Protein AF-A0A924C4Y1-F1 (afdb_monomer)

Foldseek 3Di:
DDDDDDDDDDDPPPPPPPPPPDPPDPPPDDQPADPVRHHDAAEQEQALLQAAQGVFLVSNVVNVVVPGPYYDFDWDAALVGFTWGDNDQFCPQWKPQVVDPVCPVQWDWDDDPNDIDTHHGRSDHDVVRQQQIFTARNDPVGDRVNHRVTGIGTPVVVVVSVVVD

Secondary structure (DSSP, 8-state):
----------------------------------TTSSPPP-EEETTTTTTS-SSSHHHHHHHHHTT-SEEE--EEE-TTS-EEE-S-SBGGGTBSGGG-GGGGGG-EEEEETTEEEEE-BGGGS-HHHHTT-BB--SSTTS-GGGTTTSBP-BHHHHHHHHHT-

Solvent-accessible surface area (backbone atoms only — not comparable to full-atom values): 9927 Å² total; per-residue (Å²): 131,91,80,89,78,89,81,80,89,76,85,80,79,78,79,78,78,80,75,77,76,72,86,69,84,83,68,90,62,81,82,70,52,41,100,87,69,41,78,65,82,44,64,16,64,32,12,30,42,77,66,32,30,46,38,20,70,65,10,37,50,49,17,50,76,73,63,34,76,42,72,42,80,42,73,38,49,24,53,74,70,49,49,29,35,38,86,55,54,48,38,59,62,44,32,47,54,87,77,39,74,95,49,58,87,61,55,45,75,48,74,54,99,86,42,82,44,75,39,35,48,38,56,75,34,39,64,75,62,47,56,73,37,12,22,23,54,77,49,88,90,38,58,64,90,51,47,51,72,45,46,55,34,39,55,69,56,53,52,52,52,61,72,74,105

pLDDT: mean 88.5, std 19.01, range [38.09, 98.88]

Nearest PDB structures (foldseek):
  8cwp-assembly1_A-2  TM=7.834E-01  e=4.097E-10  Haemophilus influenzae
  2pz0-assembly1_A  TM=8.856E-01  e=3.036E-09  Caldanaerobacter subterraneus subsp. tengcongensis MB4
  5t91-assembly1_A  TM=8.474E-01  e=2.198E-09  Bacillus subtilis subsp. subtilis str. 168
  1t8q-assembly2_C  TM=8.228E-01  e=2.060E-09  Escherichia coli
  5t9c-assembly1_E  TM=8.447E-01  e=4.194E-09  Bacillus subtilis subsp. subtilis str. 168

Sequence (165 aa):
MKKIKKIAAWSAVVLVGATVIACGGGGSGIPLSTLDGKRPLVIGHRGAGGYLPEHTLEAYALAIEQGADAIEPDLVSTKDGVLIARHDPNLVFSTDVATHPEFASRKRTVAVDGEVQTGWFASDFTLAEIKTLGGVSTDAERPQQFNGRYKIVTLAEIIALAKSR

Mean predicted aligned error: 10.07 Å

Radius of gyration: 27.83 Å; Cα contacts (8 Å, |Δi|>4): 264; chains: 1; bounding box: 45×68×99 Å

Structure (mmCIF, N/CA/C/O backbone):
data_AF-A0A924C4Y1-F1
#
_entry.id   AF-A0A924C4Y1-F1
#
loop_
_atom_site.group_PDB
_atom_site.id
_atom_site.type_symbol
_atom_site.label_atom_id
_atom_site.label_alt_id
_atom_site.label_comp_id
_atom_site.label_asym_id
_atom_site.label_entity_id
_atom_site.label_seq_id
_atom_site.pdbx_PDB_ins_code
_atom_site.Cartn_x
_atom_site.Cartn_y
_atom_site.Cartn_z
_atom_site.occupancy
_atom_site.B_iso_or_equiv
_atom_site.auth_seq_id
_atom_site.auth_comp_id
_atom_site.auth_asym_id
_atom_site.auth_atom_id
_atom_site.pdbx_PDB_model_num
ATOM 1 N N . MET A 1 1 ? 19.266 55.885 -78.001 1.00 38.50 1 MET A N 1
ATOM 2 C CA . MET A 1 1 ? 19.679 54.471 -78.170 1.00 38.50 1 MET A CA 1
ATOM 3 C C . MET A 1 1 ? 19.954 53.861 -76.796 1.00 38.50 1 MET A C 1
ATOM 5 O O . MET A 1 1 ? 20.755 54.437 -76.085 1.00 38.50 1 MET A O 1
ATOM 9 N N . LYS A 1 2 ? 19.260 52.755 -76.446 1.00 38.09 2 LYS A N 1
ATOM 10 C CA . LYS A 1 2 ? 19.715 51.581 -75.646 1.00 38.09 2 LYS A CA 1
ATOM 11 C C . LYS A 1 2 ? 20.660 51.870 -74.442 1.00 38.09 2 LYS A C 1
ATOM 13 O O . LYS A 1 2 ? 21.781 52.288 -74.658 1.00 38.09 2 LYS A O 1
ATOM 18 N N . LYS A 1 3 ? 20.378 51.535 -73.173 1.00 39.91 3 LYS A N 1
ATOM 19 C CA . LYS A 1 3 ? 19.637 50.393 -72.602 1.00 39.91 3 LYS A CA 1
ATOM 20 C C . LYS A 1 3 ? 19.201 50.683 -71.156 1.00 39.91 3 LYS A C 1
ATOM 22 O O . LYS A 1 3 ? 19.967 51.215 -70.363 1.00 39.91 3 LYS A O 1
ATOM 27 N N . ILE A 1 4 ? 18.012 50.192 -70.825 1.00 46.09 4 ILE A N 1
ATOM 28 C CA . ILE A 1 4 ? 17.517 49.927 -69.472 1.00 46.09 4 ILE A CA 1
ATOM 29 C C . ILE A 1 4 ? 18.387 48.835 -68.829 1.00 46.09 4 ILE A C 1
ATOM 31 O O . ILE A 1 4 ? 18.618 47.794 -69.450 1.00 46.09 4 ILE A O 1
ATOM 35 N N . LYS A 1 5 ? 18.804 49.023 -67.574 1.00 43.19 5 LYS A N 1
ATOM 36 C CA . LYS A 1 5 ? 19.175 47.918 -66.678 1.00 43.19 5 LYS A CA 1
ATOM 37 C C . LYS A 1 5 ? 18.364 48.042 -65.392 1.00 43.19 5 LYS A C 1
ATOM 39 O O . LYS A 1 5 ? 18.599 48.923 -64.576 1.00 43.19 5 LYS A O 1
ATOM 44 N N . LYS A 1 6 ? 17.379 47.152 -65.268 1.00 44.94 6 LYS A N 1
ATOM 45 C CA . LYS A 1 6 ? 16.672 46.843 -64.025 1.00 44.94 6 LYS A CA 1
ATOM 46 C C . LYS A 1 6 ? 17.676 46.201 -63.067 1.00 44.94 6 LYS A C 1
ATOM 48 O O . LYS A 1 6 ? 18.371 45.274 -63.479 1.00 44.94 6 LYS A O 1
ATOM 53 N N . ILE A 1 7 ? 17.722 46.646 -61.816 1.00 48.75 7 ILE A N 1
ATOM 54 C CA . ILE A 1 7 ? 18.314 45.862 -60.729 1.00 48.75 7 ILE A CA 1
ATOM 55 C C . ILE A 1 7 ? 17.205 45.661 -59.706 1.00 48.75 7 ILE A C 1
ATOM 57 O O . ILE A 1 7 ? 16.624 46.613 -59.193 1.00 48.75 7 ILE A O 1
ATOM 61 N N . ALA A 1 8 ? 16.837 44.395 -59.557 1.00 45.00 8 ALA A N 1
ATOM 62 C CA . ALA A 1 8 ? 15.743 43.911 -58.744 1.00 45.00 8 ALA A CA 1
ATOM 63 C C . ALA A 1 8 ? 16.084 44.024 -57.255 1.00 45.00 8 ALA A C 1
ATOM 65 O O . ALA A 1 8 ? 17.183 43.660 -56.839 1.00 45.00 8 ALA A O 1
ATOM 66 N N . ALA A 1 9 ? 15.113 44.471 -56.462 1.00 46.59 9 ALA A N 1
ATOM 67 C CA . ALA A 1 9 ? 15.101 44.260 -55.026 1.00 46.59 9 ALA A CA 1
ATOM 68 C C . ALA A 1 9 ? 14.918 42.760 -54.755 1.00 46.59 9 ALA A C 1
ATOM 70 O O . ALA A 1 9 ? 13.950 42.162 -55.222 1.00 46.59 9 ALA A O 1
ATOM 71 N N . TRP A 1 10 ? 15.851 42.160 -54.021 1.00 40.41 10 TRP A N 1
ATOM 72 C CA . TRP A 1 10 ? 15.689 40.831 -53.440 1.00 40.41 10 TRP A CA 1
ATOM 73 C C . TRP A 1 10 ? 15.665 40.995 -51.926 1.00 40.41 10 TRP A C 1
ATOM 75 O O . TRP A 1 10 ? 16.698 41.163 -51.283 1.00 40.41 10 TRP A O 1
ATOM 85 N N . SER A 1 11 ? 14.460 40.980 -51.361 1.00 43.19 11 SER A N 1
ATOM 86 C CA . SER A 1 11 ? 14.256 40.749 -49.937 1.00 43.19 11 SER A CA 1
ATOM 87 C C . SER A 1 11 ? 14.614 39.293 -49.649 1.00 43.19 11 SER A C 1
ATOM 89 O O . SER A 1 11 ? 13.850 38.387 -49.972 1.00 43.19 11 SER A O 1
ATOM 91 N N . ALA A 1 12 ? 15.787 39.053 -49.069 1.00 46.78 12 ALA A N 1
ATOM 92 C CA . ALA A 1 12 ? 16.114 37.757 -48.496 1.00 46.78 12 ALA A CA 1
ATOM 93 C C . ALA A 1 12 ? 15.411 37.646 -47.136 1.00 46.78 12 ALA A C 1
ATOM 95 O O . ALA A 1 12 ? 15.892 38.154 -46.126 1.00 46.78 12 ALA A O 1
ATOM 96 N N . VAL A 1 13 ? 14.242 37.007 -47.117 1.00 48.94 13 VAL A N 1
ATOM 97 C CA . VAL A 1 13 ? 13.656 36.488 -45.879 1.00 48.94 13 VAL A CA 1
ATOM 98 C C . VAL A 1 13 ? 14.485 35.267 -45.494 1.00 48.94 13 VAL A C 1
ATOM 100 O O . VAL A 1 13 ? 14.369 34.208 -46.107 1.00 48.94 13 VAL A O 1
ATOM 103 N N . VAL A 1 14 ? 15.363 35.421 -44.506 1.00 48.16 14 VAL A N 1
ATOM 104 C CA . VAL A 1 14 ? 16.038 34.286 -43.874 1.00 48.16 14 VAL A CA 1
ATOM 105 C C . VAL A 1 14 ? 15.019 33.625 -42.950 1.00 48.16 14 VAL A C 1
ATOM 107 O O . VAL A 1 14 ? 14.749 34.120 -41.858 1.00 48.16 14 VAL A O 1
ATOM 110 N N . LEU A 1 15 ? 14.424 32.517 -43.397 1.00 45.44 15 LEU A N 1
ATOM 111 C CA . LEU A 1 15 ? 13.756 31.587 -42.491 1.00 45.44 15 LEU A CA 1
ATOM 112 C C . LEU A 1 15 ? 14.840 30.957 -41.607 1.00 45.44 15 LEU A C 1
ATOM 114 O O . LEU A 1 15 ? 15.564 30.060 -42.037 1.00 45.44 15 LEU A O 1
ATOM 118 N N . VAL A 1 16 ? 14.960 31.427 -40.367 1.00 52.16 16 VAL A N 1
ATOM 119 C CA . VAL A 1 16 ? 15.654 30.679 -39.317 1.00 52.16 16 VAL A CA 1
ATOM 120 C C . VAL A 1 16 ? 14.751 29.501 -38.969 1.00 52.16 16 VAL A C 1
ATOM 122 O O . VAL A 1 16 ? 13.811 29.623 -38.187 1.00 52.16 16 VAL A O 1
ATOM 125 N N . GLY A 1 17 ? 14.996 28.361 -39.613 1.00 47.19 17 GLY A N 1
ATOM 126 C CA . GLY A 1 17 ? 14.455 27.086 -39.170 1.00 47.19 17 GLY A CA 1
ATOM 127 C C . GLY A 1 17 ? 15.037 26.781 -37.796 1.00 47.19 17 GLY A C 1
ATOM 128 O O . GLY A 1 17 ? 16.169 26.319 -37.693 1.00 47.19 17 GLY A O 1
ATOM 129 N N . ALA A 1 18 ? 14.283 27.075 -36.740 1.00 53.12 18 ALA A N 1
ATOM 130 C CA . ALA A 1 18 ? 14.587 26.598 -35.404 1.00 53.12 18 ALA A CA 1
ATOM 131 C C . ALA A 1 18 ? 14.377 25.078 -35.392 1.00 53.12 18 ALA A C 1
ATOM 133 O O . ALA A 1 18 ? 13.288 24.582 -35.110 1.00 53.12 18 ALA A O 1
ATOM 134 N N . THR A 1 19 ? 15.418 24.325 -35.745 1.00 54.69 19 THR A N 1
ATOM 135 C CA . THR A 1 19 ? 15.514 22.916 -35.376 1.00 54.69 19 THR A CA 1
ATOM 136 C C . THR A 1 19 ? 15.506 22.855 -33.859 1.00 54.69 19 THR A C 1
ATOM 138 O O . THR A 1 19 ? 16.502 23.163 -33.205 1.00 54.69 19 THR A O 1
ATOM 141 N N . VAL A 1 20 ? 14.356 22.485 -33.304 1.00 52.31 20 VAL A N 1
ATOM 142 C CA . VAL A 1 20 ? 14.237 22.041 -31.923 1.00 52.31 20 VAL A CA 1
ATOM 143 C C . VAL A 1 20 ? 15.057 20.758 -31.840 1.00 52.31 20 VAL A C 1
ATOM 145 O O . VAL A 1 20 ? 14.601 19.687 -32.235 1.00 52.31 20 VAL A O 1
ATOM 148 N N . ILE A 1 21 ? 16.315 20.878 -31.422 1.00 56.00 21 ILE A N 1
ATOM 149 C CA . ILE A 1 21 ? 17.122 19.725 -31.041 1.00 56.00 21 ILE A CA 1
ATOM 150 C C . ILE A 1 21 ? 16.450 19.184 -29.785 1.00 56.00 21 ILE A C 1
ATOM 152 O O . ILE A 1 21 ? 16.610 19.718 -28.690 1.00 56.00 21 ILE A O 1
ATOM 156 N N . ALA A 1 22 ? 15.631 18.153 -29.970 1.00 50.06 22 ALA A N 1
ATOM 157 C CA . ALA A 1 22 ? 15.252 17.279 -28.885 1.00 50.06 22 ALA A CA 1
ATOM 158 C C . ALA A 1 22 ? 16.555 16.749 -28.276 1.00 50.06 22 ALA A C 1
ATOM 160 O O . ALA A 1 22 ? 17.325 16.067 -28.954 1.00 50.06 22 ALA A O 1
ATOM 161 N N . CYS A 1 23 ? 16.812 17.059 -27.007 1.00 49.00 23 CYS A N 1
ATOM 162 C CA . CYS A 1 23 ? 17.799 16.343 -26.207 1.00 49.00 23 CYS A CA 1
ATOM 163 C C . CYS A 1 23 ? 17.275 14.919 -25.951 1.00 49.00 23 CYS A C 1
ATOM 165 O O . CYS A 1 23 ? 16.896 14.569 -24.839 1.00 49.00 23 CYS A O 1
ATOM 167 N N . GLY A 1 24 ? 17.193 14.106 -27.006 1.00 48.19 24 GLY A N 1
ATOM 168 C CA . GLY A 1 24 ? 17.122 12.657 -26.900 1.00 48.19 24 GLY A CA 1
ATOM 169 C C . GLY A 1 24 ? 18.516 12.172 -26.529 1.00 48.19 24 GLY A C 1
ATOM 170 O O . GLY A 1 24 ? 19.468 12.421 -27.266 1.00 48.19 24 GLY A O 1
ATOM 171 N N . GLY A 1 25 ? 18.638 11.561 -25.351 1.00 54.81 25 GLY A N 1
ATOM 172 C CA . GLY A 1 25 ? 19.893 11.135 -24.742 1.00 54.81 25 GLY A CA 1
ATOM 173 C C . GLY A 1 25 ? 20.735 10.230 -25.639 1.00 54.81 25 GLY A C 1
ATOM 174 O O . GLY A 1 25 ? 20.627 9.013 -25.587 1.00 54.81 25 GLY A O 1
ATOM 175 N N . GLY A 1 26 ? 21.641 10.832 -26.403 1.00 48.28 26 GLY A N 1
ATOM 176 C CA . GLY A 1 26 ? 22.809 10.180 -26.990 1.00 48.28 26 GLY A CA 1
ATOM 177 C C . GLY A 1 26 ? 23.970 10.180 -26.001 1.00 48.28 26 GLY A C 1
ATOM 178 O O . GLY A 1 26 ? 25.051 10.666 -26.312 1.00 48.28 26 GLY A O 1
ATOM 179 N N . GLY A 1 27 ? 23.732 9.720 -24.774 1.00 51.91 27 GLY A N 1
ATOM 180 C CA . GLY A 1 27 ? 24.809 9.451 -23.835 1.00 51.91 27 GLY A CA 1
ATOM 181 C C . GLY A 1 27 ? 25.331 8.052 -24.106 1.00 51.91 27 GLY A C 1
ATOM 182 O O . GLY A 1 27 ? 24.666 7.083 -23.751 1.00 51.91 27 GLY A O 1
ATOM 183 N N . SER A 1 28 ? 26.513 7.935 -24.708 1.00 58.88 28 SER A N 1
ATOM 184 C CA . SER A 1 28 ? 27.317 6.707 -24.689 1.00 58.88 28 SER A CA 1
ATOM 185 C C . SER A 1 28 ? 27.755 6.433 -23.244 1.00 58.88 28 SER A C 1
ATOM 187 O O . SER A 1 28 ? 28.903 6.664 -22.869 1.00 58.88 28 SER A O 1
ATOM 189 N N . GLY A 1 29 ? 26.801 6.060 -22.392 1.00 62.81 29 GLY A N 1
ATOM 190 C CA . GLY A 1 29 ? 27.034 5.733 -20.996 1.00 62.81 29 GLY A CA 1
ATOM 191 C C . GLY A 1 29 ? 27.841 4.447 -20.899 1.00 62.81 29 GLY A C 1
ATOM 192 O O . GLY A 1 29 ? 27.680 3.538 -21.715 1.00 62.81 29 GLY A O 1
ATOM 193 N N . ILE A 1 30 ? 28.715 4.372 -19.898 1.00 69.44 30 ILE A N 1
ATOM 194 C CA . ILE A 1 30 ? 29.383 3.123 -19.530 1.00 69.44 30 ILE A CA 1
ATOM 195 C C . ILE A 1 30 ? 28.289 2.058 -19.351 1.00 69.44 30 ILE A C 1
ATOM 197 O O . ILE A 1 30 ? 27.348 2.303 -18.590 1.00 69.44 30 ILE A O 1
ATOM 201 N N . PRO A 1 31 ? 28.361 0.905 -20.039 1.00 75.19 31 PRO A N 1
ATOM 202 C CA . PRO A 1 31 ? 27.354 -0.133 -19.884 1.00 75.19 31 PRO A CA 1
ATOM 203 C C . PRO A 1 31 ? 27.361 -0.615 -18.429 1.00 75.19 31 PRO A C 1
ATOM 205 O O . PRO A 1 31 ? 28.336 -1.212 -17.974 1.00 75.19 31 PRO A O 1
ATOM 208 N N . LEU A 1 32 ? 26.275 -0.344 -17.696 1.00 84.00 32 LEU A N 1
ATOM 209 C CA . LEU A 1 32 ? 26.065 -0.786 -16.312 1.00 84.00 32 LEU A CA 1
ATOM 210 C C . LEU A 1 32 ? 25.750 -2.286 -16.281 1.00 84.00 32 LEU A C 1
ATOM 212 O O . LEU A 1 32 ? 24.636 -2.689 -15.967 1.00 84.00 32 LEU A O 1
ATOM 216 N N . SER A 1 33 ? 26.707 -3.114 -16.682 1.00 91.69 33 SER A N 1
ATOM 217 C CA . SER A 1 33 ? 26.487 -4.553 -16.823 1.00 91.69 33 SER A CA 1
ATOM 218 C C . SER A 1 33 ? 26.453 -5.248 -15.461 1.00 91.69 33 SER A C 1
ATOM 220 O O . SER A 1 33 ? 27.201 -4.897 -14.548 1.00 91.69 33 SER A O 1
ATOM 222 N N . THR A 1 34 ? 25.602 -6.261 -15.333 1.00 91.81 34 THR A N 1
ATOM 223 C CA . THR A 1 34 ? 25.595 -7.201 -14.205 1.00 91.81 34 THR A CA 1
ATOM 224 C C . THR A 1 34 ? 26.826 -8.115 -14.237 1.00 91.81 34 THR A C 1
ATOM 226 O O . THR A 1 34 ? 27.593 -8.119 -15.202 1.00 91.81 34 THR A O 1
ATOM 229 N N . LEU A 1 35 ? 27.017 -8.935 -13.194 1.00 92.56 35 LEU A N 1
ATOM 230 C CA . LEU A 1 35 ? 28.147 -9.876 -13.102 1.00 92.56 35 LEU A CA 1
ATOM 231 C C . LEU A 1 35 ? 28.194 -10.900 -14.252 1.00 92.56 35 LEU A C 1
ATOM 233 O O . LEU A 1 35 ? 29.261 -11.426 -14.554 1.00 92.56 35 LEU A O 1
ATOM 237 N N . ASP A 1 36 ? 27.059 -11.172 -14.901 1.00 93.75 36 ASP A N 1
ATOM 238 C CA . ASP A 1 36 ? 26.937 -12.047 -16.074 1.00 93.75 36 ASP A CA 1
ATOM 239 C C . ASP A 1 36 ? 26.922 -11.280 -17.413 1.00 93.75 36 ASP A C 1
ATOM 241 O O . ASP A 1 36 ? 26.609 -11.857 -18.454 1.00 93.75 36 ASP A O 1
ATOM 245 N N . GLY A 1 37 ? 27.259 -9.986 -17.406 1.00 92.94 37 GLY A N 1
ATOM 246 C CA . GLY A 1 37 ? 27.384 -9.165 -18.614 1.00 92.94 37 GLY A CA 1
ATOM 247 C C . GLY A 1 37 ? 26.056 -8.731 -19.245 1.00 92.94 37 GLY A C 1
ATOM 248 O O . GLY A 1 37 ? 26.060 -8.196 -20.354 1.00 92.94 37 GLY A O 1
ATOM 249 N N . LYS A 1 38 ? 24.917 -8.956 -18.580 1.00 92.88 38 LYS A N 1
ATOM 250 C CA . LYS A 1 38 ? 23.599 -8.500 -19.046 1.00 92.88 38 LYS A CA 1
ATOM 251 C C . LYS A 1 38 ? 23.314 -7.072 -18.583 1.00 92.88 38 LYS A C 1
ATOM 253 O O . LYS A 1 38 ? 24.003 -6.519 -17.728 1.00 92.88 38 LYS A O 1
ATOM 258 N N . ARG A 1 39 ? 22.261 -6.467 -19.140 1.00 92.31 39 ARG A N 1
ATOM 259 C CA . ARG A 1 39 ? 21.709 -5.225 -18.584 1.00 92.31 39 ARG A CA 1
ATOM 260 C C . ARG A 1 39 ? 21.096 -5.499 -17.199 1.00 92.31 39 ARG A C 1
ATOM 262 O O . ARG A 1 39 ? 20.565 -6.593 -16.997 1.00 92.31 39 ARG A O 1
ATOM 269 N N . PRO A 1 40 ? 21.125 -4.530 -16.271 1.00 93.31 40 PRO A N 1
ATOM 270 C CA . PRO A 1 40 ? 20.509 -4.694 -14.968 1.00 93.31 40 PRO A CA 1
ATOM 271 C C . PRO A 1 40 ? 18.987 -4.727 -15.118 1.00 93.31 40 PRO A C 1
ATOM 273 O O . PRO A 1 40 ? 18.432 -4.152 -16.061 1.00 93.31 40 PRO A O 1
ATOM 276 N N . LEU A 1 41 ? 18.328 -5.415 -14.185 1.00 95.31 41 LEU A N 1
ATOM 277 C CA . LEU A 1 41 ? 16.874 -5.395 -14.085 1.00 95.31 41 LEU A CA 1
ATOM 278 C C . LEU A 1 41 ? 16.424 -4.117 -13.380 1.00 95.31 41 LEU A C 1
ATOM 280 O O . LEU A 1 41 ? 17.006 -3.719 -12.369 1.00 95.31 41 LEU A O 1
ATOM 284 N N . VAL A 1 42 ? 15.359 -3.513 -13.891 1.00 96.75 42 VAL A N 1
ATOM 285 C CA . VAL A 1 42 ? 14.667 -2.394 -13.254 1.00 96.75 42 VAL A CA 1
ATOM 286 C C . VAL A 1 42 ? 13.455 -2.947 -12.519 1.00 96.75 42 VAL A C 1
ATOM 288 O O . VAL A 1 42 ? 12.506 -3.417 -13.140 1.00 96.75 42 VAL A O 1
ATOM 291 N N . ILE A 1 43 ? 13.480 -2.901 -11.190 1.00 98.25 43 ILE A N 1
ATOM 292 C CA . ILE A 1 43 ? 12.369 -3.358 -10.351 1.00 98.25 43 ILE A CA 1
ATOM 293 C C . ILE A 1 43 ? 11.625 -2.127 -9.833 1.00 98.25 43 ILE A C 1
ATOM 295 O O . ILE A 1 43 ? 12.206 -1.293 -9.138 1.00 98.25 43 ILE A O 1
ATOM 299 N N . GLY A 1 44 ? 10.341 -2.009 -10.170 1.00 98.12 44 GLY A N 1
ATOM 300 C CA . GLY A 1 44 ? 9.458 -0.963 -9.663 1.00 98.12 44 GLY A CA 1
ATOM 301 C C . GLY A 1 44 ? 9.128 -1.199 -8.191 1.00 98.12 44 GLY A C 1
ATOM 302 O O . GLY A 1 44 ? 8.108 -1.825 -7.894 1.00 98.12 44 GLY A O 1
ATOM 303 N N . HIS A 1 45 ? 10.000 -0.723 -7.297 1.00 98.50 45 HIS A N 1
ATOM 304 C CA . HIS A 1 45 ? 9.838 -0.775 -5.840 1.00 98.50 45 HIS A CA 1
ATOM 305 C C . HIS A 1 45 ? 8.531 -0.094 -5.425 1.00 98.50 45 HIS A C 1
ATOM 307 O O . HIS A 1 45 ? 8.374 1.123 -5.570 1.00 98.50 45 HIS A O 1
ATOM 313 N N . ARG A 1 46 ? 7.580 -0.897 -4.937 1.00 98.44 46 ARG A N 1
ATOM 314 C CA . ARG A 1 46 ? 6.203 -0.483 -4.625 1.00 98.44 46 ARG A CA 1
ATOM 315 C C . ARG A 1 46 ? 5.451 0.145 -5.805 1.00 98.44 46 ARG A C 1
ATOM 317 O O . ARG A 1 46 ? 4.522 0.938 -5.615 1.00 98.44 46 ARG A O 1
ATOM 324 N N . GLY A 1 47 ? 5.856 -0.193 -7.030 1.00 98.44 47 GLY A N 1
ATOM 325 C CA . GLY A 1 47 ? 5.439 0.465 -8.267 1.00 98.44 47 GLY A CA 1
ATOM 326 C C . GLY A 1 47 ? 6.233 1.746 -8.542 1.00 98.44 47 GLY A C 1
ATOM 327 O O . GLY A 1 47 ? 7.420 1.848 -8.254 1.00 98.44 47 GLY A O 1
ATOM 328 N N . ALA A 1 48 ? 5.583 2.743 -9.130 1.00 98.19 48 ALA A N 1
ATOM 329 C CA . ALA A 1 48 ? 6.151 4.055 -9.424 1.00 98.19 48 ALA A CA 1
ATOM 330 C C . ALA A 1 48 ? 5.934 5.022 -8.242 1.00 98.19 48 ALA A C 1
ATOM 332 O O . ALA A 1 48 ? 5.400 6.122 -8.409 1.00 98.19 48 ALA A O 1
ATOM 333 N N . GLY A 1 49 ? 6.334 4.597 -7.035 1.00 96.56 49 GLY A N 1
ATOM 334 C CA . GLY A 1 49 ? 6.036 5.271 -5.760 1.00 96.56 49 GLY A CA 1
ATOM 335 C C . GLY A 1 49 ? 6.581 6.699 -5.624 1.00 96.56 49 GLY A C 1
ATOM 336 O O . GLY A 1 49 ? 6.148 7.437 -4.743 1.00 96.56 49 GLY A O 1
ATOM 337 N N . GLY A 1 50 ? 7.517 7.101 -6.492 1.00 96.69 50 GLY A N 1
ATOM 338 C CA . GLY A 1 50 ? 8.008 8.480 -6.609 1.00 96.69 50 GLY A CA 1
ATOM 339 C C . GLY A 1 50 ? 7.019 9.444 -7.282 1.00 96.69 50 GLY A C 1
ATOM 340 O O . GLY A 1 50 ? 7.124 10.654 -7.104 1.00 96.69 50 GLY A O 1
ATOM 341 N N . TYR A 1 51 ? 6.053 8.917 -8.038 1.00 97.94 51 TYR A N 1
ATOM 342 C CA . TYR A 1 51 ? 5.097 9.699 -8.829 1.00 97.94 51 TYR A CA 1
ATOM 343 C C . TYR A 1 51 ? 3.658 9.573 -8.318 1.00 97.94 51 TYR A C 1
ATOM 345 O O . TYR A 1 51 ? 2.884 10.526 -8.414 1.00 97.94 51 TYR A O 1
ATOM 353 N N . LEU A 1 52 ? 3.297 8.399 -7.795 1.00 98.44 52 LEU A N 1
ATOM 354 C CA . LEU A 1 52 ? 1.954 8.049 -7.332 1.00 98.44 52 LEU A CA 1
ATOM 355 C C . LEU A 1 52 ? 2.035 7.383 -5.948 1.00 98.44 52 LEU A C 1
ATOM 357 O O . LEU A 1 52 ? 3.082 6.822 -5.626 1.00 98.44 52 LEU A O 1
ATOM 361 N N . PRO A 1 53 ? 0.954 7.396 -5.141 1.00 98.31 53 PRO A N 1
ATOM 362 C CA . PRO A 1 53 ? 0.911 6.660 -3.883 1.00 98.31 53 PRO A CA 1
ATOM 363 C C . PRO A 1 53 ? 1.318 5.198 -4.092 1.00 98.31 53 PRO A C 1
ATOM 365 O O . PRO A 1 53 ? 0.776 4.503 -4.956 1.00 98.31 53 PRO A O 1
ATOM 368 N N . GLU A 1 54 ? 2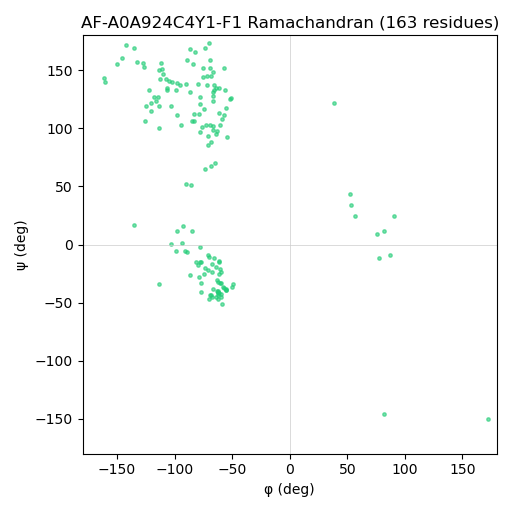.304 4.759 -3.317 1.00 98.25 54 GLU A N 1
ATOM 369 C CA . GLU A 1 54 ? 2.921 3.437 -3.422 1.00 98.25 54 GLU A CA 1
ATOM 370 C C . GLU A 1 54 ? 1.906 2.294 -3.276 1.00 98.25 54 GLU A C 1
ATOM 372 O O . GLU A 1 54 ? 0.888 2.443 -2.594 1.00 98.25 54 GLU A O 1
ATOM 377 N N . HIS A 1 55 ? 2.191 1.138 -3.888 1.00 98.56 55 HIS A N 1
ATOM 378 C CA . HIS A 1 55 ? 1.354 -0.072 -3.835 1.00 98.56 55 HIS A CA 1
ATOM 379 C C . HIS A 1 55 ? -0.123 0.173 -4.224 1.00 98.56 55 HIS A C 1
ATOM 381 O O . HIS A 1 55 ? -1.056 -0.311 -3.574 1.00 98.56 55 HIS A O 1
ATOM 387 N N . THR A 1 56 ? -0.341 0.951 -5.283 1.00 98.62 56 THR A N 1
ATOM 388 C CA . THR A 1 56 ? -1.635 1.130 -5.963 1.00 98.62 56 THR A CA 1
ATOM 389 C C . THR A 1 56 ? -1.562 0.511 -7.359 1.00 98.62 56 THR A C 1
ATOM 391 O O . THR A 1 56 ? -0.465 0.381 -7.912 1.00 98.62 56 THR A O 1
ATOM 394 N N . LEU A 1 57 ? -2.697 0.121 -7.957 1.00 98.56 57 LEU A N 1
ATOM 395 C CA . LEU A 1 57 ? -2.681 -0.417 -9.329 1.00 98.56 57 LEU A CA 1
ATOM 396 C C . LEU A 1 57 ? -2.107 0.609 -10.310 1.00 98.56 57 LEU A C 1
ATOM 398 O O . LEU A 1 57 ? -1.423 0.237 -11.256 1.00 98.56 57 LEU A O 1
ATOM 402 N N . GLU A 1 58 ? -2.344 1.889 -10.054 1.00 98.56 58 GLU A N 1
ATOM 403 C CA . GLU A 1 58 ? -1.880 3.018 -10.844 1.00 98.56 58 GLU A CA 1
ATOM 404 C C . GLU A 1 58 ? -0.363 3.196 -10.733 1.00 98.56 58 GLU A C 1
ATOM 406 O O . GLU A 1 58 ? 0.305 3.356 -11.754 1.00 98.56 58 GLU A O 1
ATOM 411 N N . ALA A 1 59 ? 0.208 3.092 -9.526 1.00 98.62 59 ALA A N 1
ATOM 412 C CA . ALA A 1 59 ? 1.660 3.086 -9.355 1.00 98.62 59 ALA A CA 1
ATOM 413 C C . ALA A 1 59 ? 2.304 1.886 -10.065 1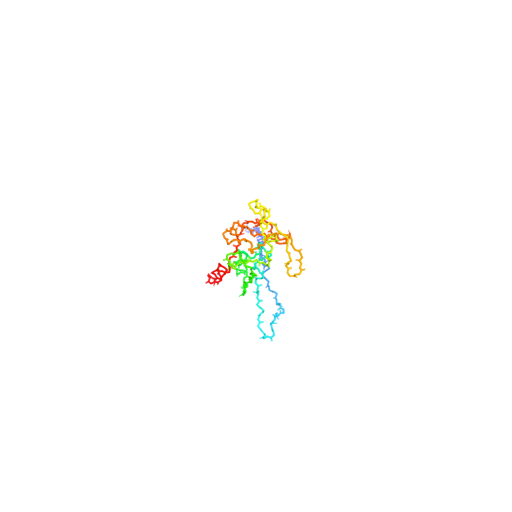.00 98.62 59 ALA A C 1
ATOM 415 O O . ALA A 1 59 ? 3.349 2.037 -10.697 1.00 98.62 59 ALA A O 1
ATOM 416 N N . TYR A 1 60 ? 1.691 0.703 -10.000 1.00 98.75 60 TYR A N 1
ATOM 417 C CA . TYR A 1 60 ? 2.195 -0.476 -10.705 1.00 98.75 60 TYR A CA 1
ATOM 418 C C . TYR A 1 60 ? 2.096 -0.349 -12.223 1.00 98.75 60 TYR A C 1
ATOM 420 O O . TYR A 1 60 ? 3.064 -0.641 -12.921 1.00 98.75 60 TYR A O 1
ATOM 428 N N . ALA A 1 61 ? 0.958 0.119 -12.734 1.00 98.62 61 ALA A N 1
ATOM 429 C CA . ALA A 1 61 ? 0.759 0.345 -14.158 1.00 98.62 61 ALA A CA 1
ATOM 430 C C . ALA A 1 61 ? 1.773 1.359 -14.701 1.00 98.62 61 ALA A C 1
ATOM 432 O O . ALA A 1 61 ? 2.417 1.081 -15.708 1.00 98.62 61 ALA A O 1
ATOM 433 N N . LEU A 1 62 ? 1.994 2.469 -13.988 1.00 98.62 62 LEU A N 1
ATOM 434 C CA . LEU A 1 62 ? 2.986 3.466 -14.380 1.00 98.62 62 LEU A CA 1
ATOM 435 C C . LEU A 1 62 ? 4.412 2.896 -14.377 1.00 98.62 62 LEU A C 1
ATOM 437 O O . LEU A 1 62 ? 5.178 3.191 -15.288 1.00 98.62 62 LEU A O 1
ATOM 441 N N . ALA A 1 63 ? 4.775 2.056 -13.402 1.00 98.62 63 ALA A N 1
ATOM 442 C CA . ALA A 1 63 ? 6.090 1.409 -13.396 1.00 98.62 63 ALA A CA 1
ATOM 443 C C . ALA A 1 63 ? 6.286 0.505 -14.625 1.00 98.62 63 ALA A C 1
ATOM 445 O O . ALA A 1 63 ? 7.345 0.538 -15.250 1.00 98.62 63 ALA A O 1
ATOM 446 N N . ILE A 1 64 ? 5.253 -0.258 -14.999 1.00 98.25 64 ILE A N 1
ATOM 447 C CA . ILE A 1 64 ? 5.261 -1.090 -16.211 1.00 98.25 64 ILE A CA 1
ATOM 448 C C . ILE A 1 64 ? 5.399 -0.207 -17.461 1.00 98.25 64 ILE A C 1
ATOM 450 O O . ILE A 1 64 ? 6.242 -0.475 -18.313 1.00 98.25 64 ILE A O 1
ATOM 454 N N . GLU A 1 65 ? 4.626 0.877 -17.554 1.00 98.06 65 GLU A N 1
ATOM 455 C CA . GLU A 1 65 ? 4.679 1.831 -18.674 1.00 98.06 65 GLU A CA 1
ATOM 456 C C . GLU A 1 65 ? 6.042 2.533 -18.796 1.00 98.06 65 GLU A C 1
ATOM 458 O O . GLU A 1 65 ? 6.491 2.827 -19.904 1.00 98.06 65 GLU A O 1
ATOM 463 N N . GLN A 1 66 ? 6.730 2.760 -17.674 1.00 98.12 66 GLN A N 1
ATOM 464 C CA . GLN A 1 66 ? 8.087 3.312 -17.624 1.00 98.12 66 GLN A CA 1
ATOM 465 C C . GLN A 1 66 ? 9.185 2.282 -17.951 1.00 98.12 66 GLN A C 1
ATOM 467 O O . GLN A 1 66 ? 10.359 2.649 -18.015 1.00 98.12 66 GLN A O 1
ATOM 472 N N . GLY A 1 67 ? 8.824 1.017 -18.193 1.00 97.12 67 GLY A N 1
ATOM 473 C CA . GLY A 1 67 ? 9.752 -0.032 -18.614 1.00 97.12 67 GLY A CA 1
ATOM 474 C C . GLY A 1 67 ? 10.388 -0.824 -17.473 1.00 97.12 67 GLY A C 1
ATOM 475 O O . GLY A 1 67 ? 11.473 -1.374 -17.661 1.00 97.12 67 GLY A O 1
ATOM 476 N N . ALA A 1 68 ? 9.752 -0.888 -16.298 1.00 98.00 68 ALA A N 1
ATOM 477 C CA . ALA A 1 68 ? 10.186 -1.803 -15.246 1.00 98.00 68 ALA A CA 1
ATOM 478 C C . ALA A 1 68 ? 10.099 -3.267 -15.722 1.00 98.00 68 ALA A C 1
ATOM 480 O O . ALA A 1 68 ? 9.091 -3.695 -16.282 1.00 98.00 68 ALA A O 1
ATOM 481 N N . ASP A 1 69 ? 11.147 -4.045 -15.453 1.00 97.69 69 ASP A N 1
ATOM 482 C CA . ASP A 1 69 ? 11.217 -5.479 -15.749 1.00 97.69 69 ASP A CA 1
ATOM 483 C C . ASP A 1 69 ? 10.364 -6.311 -14.775 1.00 97.69 69 ASP A C 1
ATOM 485 O O . ASP A 1 69 ? 9.931 -7.416 -15.099 1.00 97.69 69 ASP A O 1
ATOM 489 N N . ALA A 1 70 ? 10.131 -5.789 -13.568 1.00 98.00 70 ALA A N 1
ATOM 490 C CA . ALA A 1 70 ? 9.252 -6.375 -12.566 1.00 98.00 70 ALA A CA 1
ATOM 491 C C . ALA A 1 70 ? 8.624 -5.282 -11.693 1.00 98.00 70 ALA A C 1
ATOM 493 O O . ALA A 1 70 ? 9.197 -4.206 -11.516 1.00 98.00 70 ALA A O 1
ATOM 494 N N . ILE A 1 71 ? 7.471 -5.582 -11.100 1.00 98.44 71 ILE A N 1
ATOM 495 C CA . ILE A 1 71 ? 6.850 -4.772 -10.047 1.00 98.44 71 ILE A CA 1
ATOM 496 C C . ILE A 1 71 ? 6.986 -5.485 -8.705 1.00 98.44 71 ILE A C 1
ATOM 498 O O . ILE A 1 71 ? 6.879 -6.709 -8.637 1.00 98.44 71 ILE A O 1
ATOM 502 N N . GLU A 1 72 ? 7.217 -4.723 -7.643 1.00 98.50 72 GLU A N 1
ATOM 503 C CA . GLU A 1 72 ? 7.507 -5.264 -6.316 1.00 98.50 72 GLU A CA 1
ATOM 504 C C . GLU A 1 72 ? 6.364 -4.918 -5.331 1.00 98.50 72 GLU A C 1
ATOM 506 O O . GLU A 1 72 ? 5.988 -3.748 -5.183 1.00 98.50 72 GLU A O 1
ATOM 511 N N . PRO A 1 73 ? 5.698 -5.936 -4.751 1.00 98.25 73 PRO A N 1
ATOM 512 C CA . PRO A 1 73 ? 4.734 -5.754 -3.674 1.00 98.25 73 PRO A CA 1
ATOM 513 C C . PRO A 1 73 ? 5.257 -6.214 -2.304 1.00 98.25 73 PRO A C 1
ATOM 515 O O . PRO A 1 73 ? 5.672 -7.361 -2.147 1.00 98.25 73 PRO A O 1
ATOM 518 N N . ASP A 1 74 ? 5.025 -5.384 -1.290 1.00 98.56 74 ASP A N 1
ATOM 519 C CA . ASP A 1 74 ? 5.069 -5.753 0.121 1.00 98.56 74 ASP A CA 1
ATOM 520 C C . ASP A 1 74 ? 3.678 -6.217 0.558 1.00 98.56 74 ASP A C 1
ATOM 522 O O . ASP A 1 74 ? 2.677 -5.607 0.174 1.00 98.56 74 ASP A O 1
ATOM 526 N N . LEU A 1 75 ? 3.582 -7.293 1.343 1.00 98.56 75 LEU A N 1
ATOM 527 C CA . LEU A 1 75 ? 2.301 -7.919 1.677 1.00 98.56 75 LEU A CA 1
ATOM 528 C C . LEU A 1 75 ? 2.055 -7.980 3.183 1.00 98.56 75 LEU A C 1
ATOM 530 O O . LEU A 1 75 ? 2.876 -8.488 3.943 1.00 98.56 75 LEU A O 1
ATOM 534 N N . VAL A 1 76 ? 0.847 -7.585 3.586 1.00 98.31 76 VAL A N 1
ATOM 535 C CA . VAL A 1 76 ? 0.314 -7.789 4.941 1.00 98.31 76 VAL A CA 1
ATOM 536 C C . VAL A 1 76 ? -1.052 -8.471 4.877 1.00 98.31 76 VAL A C 1
ATOM 538 O O . VAL A 1 76 ? -1.750 -8.403 3.862 1.00 98.31 76 VAL A O 1
ATOM 541 N N . SER A 1 77 ? -1.447 -9.151 5.956 1.00 98.44 77 SER A N 1
ATOM 542 C CA . SER A 1 77 ? -2.739 -9.844 6.031 1.00 98.44 77 SER A CA 1
ATOM 543 C C . SER A 1 77 ? -3.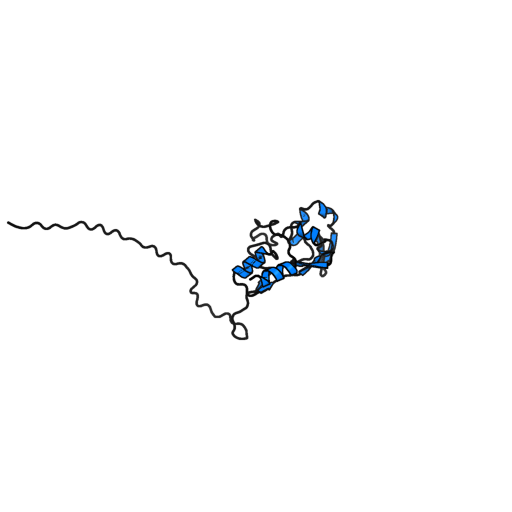808 -8.988 6.702 1.00 98.44 77 SER A C 1
ATOM 545 O O . SER A 1 77 ? -3.589 -8.398 7.760 1.00 98.44 77 SER A O 1
ATOM 547 N N . THR A 1 78 ? -4.997 -9.010 6.111 1.00 98.88 78 THR A N 1
ATOM 548 C CA . THR A 1 78 ? -6.255 -8.562 6.727 1.00 98.88 78 THR A CA 1
ATOM 549 C C . THR A 1 78 ? -6.755 -9.552 7.782 1.00 98.88 78 THR A C 1
ATOM 551 O O . THR A 1 78 ? -6.264 -10.685 7.875 1.00 98.88 78 THR A O 1
ATOM 554 N N . LYS A 1 79 ? -7.758 -9.136 8.565 1.00 98.69 79 LYS A N 1
ATOM 555 C CA . LYS A 1 79 ? -8.452 -9.957 9.572 1.00 98.69 79 LYS A CA 1
ATOM 556 C C . LYS A 1 79 ? -9.085 -11.216 8.981 1.00 98.69 79 LYS A C 1
ATOM 558 O O . LYS A 1 79 ? -9.114 -12.255 9.633 1.00 98.69 79 LYS A O 1
ATOM 563 N N . ASP A 1 80 ? -9.612 -11.113 7.766 1.00 98.75 80 ASP A N 1
ATOM 564 C CA . ASP A 1 80 ? -10.255 -12.192 7.014 1.00 98.75 80 ASP A C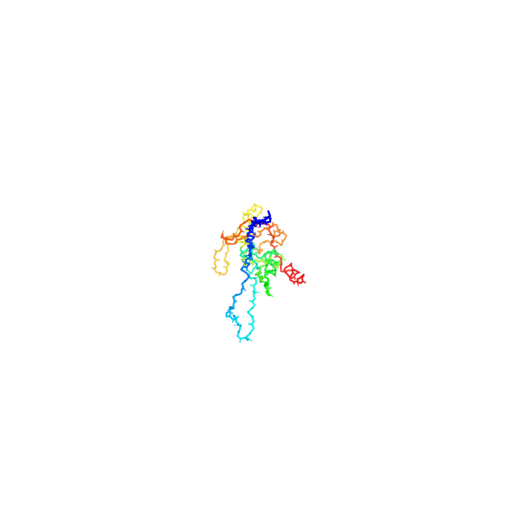A 1
ATOM 565 C C . ASP A 1 80 ? -9.280 -12.947 6.088 1.00 98.75 80 ASP A C 1
ATOM 567 O O . ASP A 1 80 ? -9.707 -13.724 5.238 1.00 98.75 80 ASP A O 1
ATOM 571 N N . GLY A 1 81 ? -7.965 -12.784 6.294 1.00 98.44 81 GLY A N 1
ATOM 572 C CA . GLY A 1 81 ? -6.926 -13.634 5.697 1.00 98.44 81 GLY A CA 1
ATOM 573 C C . GLY A 1 81 ? -6.539 -13.283 4.259 1.00 98.44 81 GLY A C 1
ATOM 574 O O . GLY A 1 81 ? -5.846 -14.057 3.600 1.00 98.44 81 GLY A O 1
ATOM 575 N N . VAL A 1 82 ? -6.971 -12.127 3.752 1.00 98.81 82 VAL A N 1
ATOM 576 C CA . VAL A 1 82 ? -6.602 -11.642 2.418 1.00 98.81 82 VAL A CA 1
ATOM 577 C C . VAL A 1 82 ? -5.287 -10.865 2.479 1.00 98.81 82 VAL A C 1
ATOM 579 O O . VAL A 1 82 ? -5.146 -9.947 3.292 1.00 98.81 82 VAL A O 1
ATOM 582 N N . LEU A 1 83 ? -4.354 -11.197 1.581 1.00 98.88 83 LEU A N 1
ATOM 583 C CA . LEU A 1 83 ? -3.099 -10.466 1.397 1.00 98.88 83 LEU A CA 1
ATOM 584 C C . LEU A 1 83 ? -3.330 -9.184 0.592 1.00 98.88 83 LEU A C 1
ATOM 586 O O . LEU A 1 83 ? -3.775 -9.228 -0.562 1.00 98.88 83 LEU A O 1
ATOM 590 N N . ILE A 1 84 ? -2.987 -8.055 1.202 1.00 98.88 84 ILE A N 1
ATOM 591 C CA . ILE A 1 84 ? -3.050 -6.720 0.603 1.00 98.88 84 ILE A CA 1
ATOM 592 C C . ILE A 1 84 ? -1.646 -6.154 0.438 1.00 98.88 84 ILE A C 1
ATOM 594 O O . ILE A 1 84 ? -0.756 -6.471 1.225 1.00 98.88 84 ILE A O 1
ATOM 598 N N . ALA A 1 85 ? -1.461 -5.306 -0.570 1.00 98.62 85 ALA A N 1
ATOM 599 C CA . ALA A 1 85 ? -0.192 -4.639 -0.785 1.00 98.62 85 ALA A CA 1
ATOM 600 C C . ALA A 1 85 ? -0.084 -3.396 0.091 1.00 98.62 85 ALA A C 1
ATOM 602 O O . ALA A 1 85 ? -0.835 -2.439 -0.125 1.00 98.62 85 ALA A O 1
ATOM 603 N N . ARG A 1 86 ? 0.825 -3.445 1.066 1.00 98.12 86 ARG A N 1
ATOM 604 C CA . ARG A 1 86 ? 1.231 -2.381 1.995 1.00 98.12 86 ARG A CA 1
ATOM 605 C C . ARG A 1 86 ? 2.597 -2.756 2.567 1.00 98.12 86 ARG A C 1
ATOM 607 O O . ARG A 1 86 ? 2.792 -3.906 2.942 1.00 98.12 86 ARG A O 1
ATOM 614 N N . HIS A 1 87 ? 3.474 -1.771 2.713 1.00 97.56 87 HIS A N 1
ATOM 615 C CA . HIS A 1 87 ? 4.765 -1.960 3.367 1.00 97.56 87 HIS A CA 1
ATOM 616 C C . HIS A 1 87 ? 4.630 -2.193 4.876 1.00 97.56 87 HIS A C 1
ATOM 618 O O . 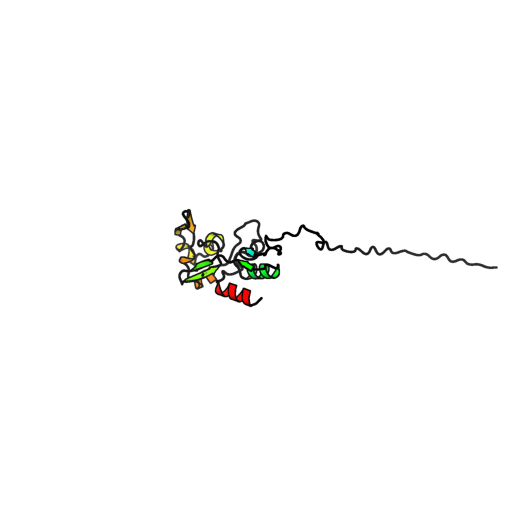HIS A 1 87 ? 5.204 -3.128 5.424 1.00 97.56 87 HIS A O 1
ATOM 624 N N . ASP A 1 88 ? 3.821 -1.372 5.547 1.00 96.69 88 ASP A N 1
ATOM 625 C CA . ASP A 1 88 ? 3.646 -1.435 6.995 1.00 96.69 88 ASP A CA 1
ATOM 626 C C . ASP A 1 88 ? 2.303 -2.074 7.375 1.00 96.69 88 ASP A C 1
ATOM 628 O O . ASP A 1 88 ? 1.268 -1.748 6.780 1.00 96.69 88 ASP A O 1
ATOM 632 N N . PRO A 1 89 ? 2.254 -2.915 8.429 1.00 97.38 89 PRO A N 1
ATOM 633 C CA . PRO A 1 89 ? 0.986 -3.403 8.964 1.00 97.38 89 PRO A CA 1
ATOM 634 C C . PRO A 1 89 ? 0.181 -2.277 9.620 1.00 97.38 89 PRO A C 1
ATOM 636 O O . PRO A 1 89 ? -1.038 -2.391 9.726 1.00 97.38 89 PRO A O 1
ATOM 639 N N . ASN A 1 90 ? 0.837 -1.202 10.069 1.00 98.38 90 ASN A N 1
ATOM 640 C CA . ASN A 1 90 ? 0.180 -0.010 10.583 1.00 98.38 90 ASN A CA 1
ATOM 641 C C . ASN A 1 90 ? -0.233 0.909 9.422 1.00 98.38 90 ASN A C 1
ATOM 643 O O . ASN A 1 90 ? 0.579 1.603 8.813 1.00 98.38 90 ASN A O 1
ATOM 647 N N . LEU A 1 91 ? -1.531 0.938 9.148 1.00 98.56 91 LEU A N 1
ATOM 648 C CA . LEU A 1 91 ? -2.153 1.624 8.022 1.00 98.56 91 LEU A CA 1
ATOM 649 C C . LEU A 1 91 ? -1.987 3.150 8.076 1.00 98.56 91 LEU A C 1
ATOM 651 O O . LEU A 1 91 ? -2.117 3.805 7.045 1.00 98.56 91 LEU A O 1
ATOM 655 N N . VAL A 1 92 ? -1.685 3.735 9.240 1.00 98.06 92 VAL A N 1
ATOM 656 C CA . VAL A 1 92 ? -1.585 5.199 9.397 1.00 98.06 92 VAL A CA 1
ATOM 657 C C . VAL A 1 92 ? -0.491 5.832 8.532 1.00 98.06 92 VAL A C 1
ATOM 659 O O . VAL A 1 92 ? -0.588 7.009 8.204 1.00 98.06 92 VAL A O 1
ATOM 662 N N . PHE A 1 93 ? 0.544 5.072 8.162 1.00 97.12 93 PHE A N 1
ATOM 663 C CA . PHE A 1 93 ? 1.693 5.612 7.434 1.00 97.12 93 PHE A CA 1
ATOM 664 C C . PHE A 1 93 ? 1.418 5.850 5.951 1.00 97.12 93 PHE A C 1
ATOM 666 O O . PHE A 1 93 ? 1.968 6.779 5.371 1.00 97.12 93 PHE A O 1
ATOM 673 N N . SER A 1 94 ? 0.586 5.012 5.332 1.00 98.00 94 SER A N 1
ATOM 674 C CA . SER A 1 94 ? 0.392 5.011 3.875 1.00 98.00 94 SER A CA 1
ATOM 675 C C . SER A 1 94 ? -1.072 4.926 3.446 1.00 98.00 94 SER A C 1
ATOM 677 O O . SER A 1 94 ? -1.360 4.653 2.280 1.00 98.00 94 SER A O 1
ATOM 679 N N . THR A 1 95 ? -2.012 5.197 4.358 1.00 98.75 95 THR A N 1
ATOM 680 C CA . THR A 1 95 ? -3.448 5.282 4.051 1.00 98.75 95 THR A CA 1
ATOM 681 C C . THR A 1 95 ? -4.112 6.489 4.714 1.00 98.75 95 THR A C 1
ATOM 683 O O . THR A 1 95 ? -3.549 7.124 5.605 1.00 98.75 95 THR A O 1
ATOM 686 N N . ASP A 1 96 ? -5.347 6.777 4.316 1.00 98.44 96 ASP A N 1
ATOM 687 C CA . ASP A 1 96 ? -6.206 7.809 4.901 1.00 98.44 96 ASP A CA 1
ATOM 688 C C . ASP A 1 96 ? -7.006 7.350 6.139 1.00 98.44 96 ASP A C 1
ATOM 690 O O . ASP A 1 96 ? -7.867 8.095 6.610 1.00 98.44 96 ASP A O 1
ATOM 694 N N . VAL A 1 97 ? -6.704 6.181 6.729 1.00 98.75 97 VAL A N 1
ATOM 695 C CA . VAL A 1 97 ? -7.465 5.569 7.845 1.00 98.75 97 VAL A CA 1
ATOM 696 C C . VAL A 1 97 ? -7.750 6.513 9.018 1.00 98.75 97 VAL A C 1
ATOM 698 O O . VAL A 1 97 ? -8.813 6.442 9.629 1.00 98.75 97 VAL A O 1
ATOM 701 N N . ALA A 1 98 ? -6.837 7.438 9.325 1.00 98.25 98 ALA A N 1
ATOM 702 C CA . ALA A 1 98 ? -7.007 8.394 10.420 1.00 98.25 98 ALA A CA 1
ATOM 703 C C . ALA A 1 98 ? -8.128 9.423 10.171 1.00 98.25 98 ALA A C 1
ATOM 705 O O . ALA A 1 98 ? -8.579 10.074 11.113 1.00 98.25 98 ALA A O 1
ATOM 706 N N . THR A 1 99 ? -8.572 9.575 8.921 1.00 97.94 99 THR A N 1
ATOM 707 C CA . THR A 1 99 ? -9.657 10.482 8.517 1.00 97.94 99 THR A CA 1
ATOM 708 C C . THR A 1 99 ? -11.039 9.819 8.541 1.00 97.94 99 THR A C 1
ATOM 710 O O . THR A 1 99 ? -12.042 10.509 8.378 1.00 97.94 99 THR A O 1
ATOM 713 N N . HIS A 1 100 ? -11.102 8.508 8.802 1.00 98.19 100 HIS A N 1
ATOM 714 C CA . HIS A 1 100 ? -12.332 7.719 8.864 1.00 98.19 100 HIS A CA 1
ATOM 715 C C . HIS A 1 100 ? -12.858 7.611 10.311 1.00 98.19 100 HIS A C 1
ATOM 717 O O . HIS A 1 100 ? -12.319 6.831 11.109 1.00 98.19 100 HIS A O 1
ATOM 723 N N . PRO A 1 101 ? -13.901 8.374 10.700 1.00 98.25 101 PRO A N 1
ATOM 724 C CA . PRO A 1 101 ? -14.402 8.391 12.077 1.00 98.25 101 PRO A CA 1
ATOM 725 C C . PRO A 1 101 ? -14.962 7.039 12.538 1.00 98.25 101 PRO A C 1
ATOM 727 O O . PRO A 1 101 ? -14.839 6.697 13.715 1.00 98.25 101 PRO A O 1
ATOM 730 N N . GLU A 1 102 ? -15.517 6.239 11.627 1.00 98.38 102 GLU A N 1
ATOM 731 C CA . GLU A 1 102 ? -16.002 4.881 11.892 1.00 98.38 102 GLU A CA 1
ATOM 732 C C . GLU A 1 102 ? -14.897 3.935 12.388 1.00 98.38 102 GLU A C 1
ATOM 734 O O . GLU A 1 102 ? -15.183 2.945 13.065 1.00 98.38 102 GLU A O 1
ATOM 739 N N . PHE A 1 103 ? -13.629 4.262 12.118 1.00 98.56 103 PHE A N 1
ATOM 740 C CA . PHE A 1 103 ? -12.473 3.480 12.546 1.00 98.56 103 PHE A CA 1
ATOM 741 C C . PHE A 1 103 ? -11.738 4.080 13.745 1.00 98.56 103 PHE A C 1
ATOM 743 O O . PHE A 1 103 ? -10.778 3.477 14.225 1.00 98.56 103 PHE A O 1
ATOM 750 N N . ALA A 1 104 ? -12.182 5.211 14.301 1.00 98.19 104 ALA A N 1
ATOM 751 C CA . ALA A 1 104 ? -11.490 5.881 15.405 1.00 98.19 104 ALA A CA 1
ATOM 752 C C . ALA A 1 104 ? -11.265 4.962 16.623 1.00 98.19 104 ALA A C 1
ATOM 754 O O . ALA A 1 104 ? -10.187 4.966 17.219 1.00 98.19 104 ALA A O 1
ATOM 755 N N . SER A 1 105 ? -12.245 4.112 16.946 1.00 98.12 105 SER A N 1
ATOM 756 C CA . SER A 1 105 ? -12.180 3.156 18.064 1.00 98.12 105 SER A CA 1
ATOM 757 C C . SER A 1 105 ? -11.220 1.980 17.842 1.00 98.12 105 SER A C 1
ATOM 759 O O . SER A 1 105 ? -10.960 1.218 18.769 1.00 98.12 105 SER A O 1
ATOM 761 N N . ARG A 1 106 ? -10.690 1.815 16.625 1.00 98.06 106 ARG A N 1
ATOM 762 C CA . ARG A 1 106 ? -9.784 0.719 16.242 1.00 98.06 106 ARG A CA 1
ATOM 763 C C . ARG A 1 106 ? -8.312 1.057 16.480 1.00 98.06 106 ARG A C 1
ATOM 765 O O . ARG A 1 106 ? -7.459 0.188 16.324 1.00 98.06 106 ARG A O 1
ATOM 772 N N . LYS A 1 107 ? -8.008 2.303 16.859 1.00 98.56 107 LYS A N 1
ATOM 773 C CA . LYS A 1 107 ? -6.646 2.732 17.169 1.00 98.56 107 LYS A CA 1
ATOM 774 C C . LYS A 1 107 ? -6.146 2.017 18.424 1.00 98.56 107 LYS A C 1
ATOM 776 O O . LYS A 1 107 ? -6.790 2.078 19.469 1.00 98.56 107 LYS A O 1
ATOM 781 N N . ARG A 1 108 ? -4.980 1.383 18.342 1.00 98.19 108 ARG A N 1
ATOM 782 C CA . ARG A 1 108 ? -4.345 0.689 19.474 1.00 98.19 108 ARG A CA 1
ATOM 783 C C . ARG A 1 108 ? -2.833 0.859 19.462 1.00 98.19 108 ARG A C 1
ATOM 785 O O . ARG A 1 108 ? -2.271 1.357 18.490 1.00 98.19 108 ARG A O 1
ATOM 792 N N . THR A 1 109 ? -2.186 0.423 20.537 1.00 98.38 109 THR A N 1
ATOM 793 C CA . THR A 1 109 ? -0.727 0.406 20.678 1.00 98.38 109 THR A CA 1
ATOM 794 C C . THR A 1 109 ? -0.242 -1.034 20.758 1.00 98.38 109 THR A C 1
ATOM 796 O O . THR A 1 109 ? -0.740 -1.791 21.590 1.00 98.38 109 THR A O 1
ATOM 799 N N . VAL A 1 110 ? 0.709 -1.419 19.907 1.00 96.25 110 VAL A N 1
ATOM 800 C CA . VAL A 1 110 ? 1.345 -2.747 19.930 1.00 96.25 110 VAL A CA 1
ATOM 801 C C . VAL A 1 110 ? 2.809 -2.682 19.523 1.00 96.25 110 VAL A C 1
ATOM 803 O O . VAL A 1 110 ? 3.235 -1.727 18.882 1.00 96.25 110 VAL A O 1
ATOM 806 N N . ALA A 1 111 ? 3.570 -3.714 19.886 1.00 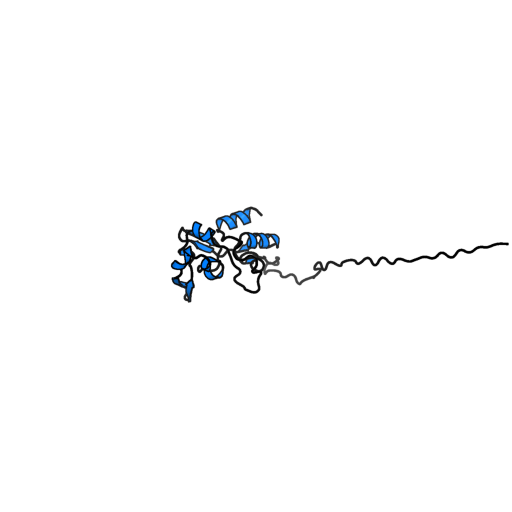96.56 111 ALA A N 1
ATOM 807 C CA . ALA A 1 111 ? 4.914 -3.921 19.370 1.00 96.56 111 ALA A CA 1
ATOM 808 C C . ALA A 1 111 ? 4.852 -4.519 17.953 1.00 96.56 111 ALA A C 1
ATOM 810 O O . ALA A 1 111 ? 4.199 -5.543 17.744 1.00 96.56 111 ALA A O 1
ATOM 811 N N . VAL A 1 112 ? 5.540 -3.888 17.004 1.00 94.00 112 VAL A N 1
ATOM 812 C CA . VAL A 1 112 ? 5.762 -4.363 15.633 1.00 94.00 112 VAL A CA 1
ATOM 813 C C . VAL A 1 112 ? 7.268 -4.367 15.415 1.00 94.00 112 VAL A C 1
ATOM 815 O O . VAL A 1 112 ? 7.904 -3.332 15.574 1.00 94.00 112 VAL A O 1
ATOM 818 N N . ASP A 1 113 ? 7.841 -5.538 15.138 1.00 91.75 113 ASP A N 1
ATOM 819 C CA . ASP A 1 113 ? 9.286 -5.723 14.929 1.00 91.75 113 ASP A CA 1
ATOM 820 C C . ASP A 1 113 ? 10.173 -5.168 16.060 1.00 91.75 113 ASP A C 1
ATOM 822 O O . ASP A 1 113 ? 11.282 -4.693 15.844 1.00 91.75 113 ASP A O 1
ATOM 826 N N . GLY A 1 114 ? 9.676 -5.243 17.299 1.00 93.38 114 GLY A N 1
ATOM 827 C CA . GLY A 1 114 ? 10.364 -4.729 18.490 1.00 93.38 114 GLY A CA 1
ATOM 828 C C . GLY A 1 114 ? 10.097 -3.253 18.796 1.00 93.38 114 GLY A C 1
ATOM 829 O O . GLY A 1 114 ? 10.407 -2.810 19.899 1.00 93.38 114 GLY A O 1
ATOM 830 N N . GLU A 1 115 ? 9.441 -2.523 17.892 1.00 95.81 115 GLU A N 1
ATOM 831 C CA . GLU A 1 115 ? 9.104 -1.108 18.055 1.00 95.81 115 GLU A CA 1
ATOM 832 C C . GLU A 1 115 ? 7.654 -0.920 18.510 1.00 95.81 115 GLU A C 1
ATOM 834 O O . GLU A 1 115 ? 6.717 -1.504 17.960 1.00 95.81 115 GLU A O 1
ATOM 839 N N . VAL A 1 116 ? 7.438 -0.073 19.519 1.00 97.56 116 VAL A N 1
ATOM 840 C CA . VAL A 1 116 ? 6.088 0.236 20.009 1.00 97.56 116 VAL A CA 1
ATOM 841 C C . VAL A 1 116 ? 5.429 1.248 19.078 1.00 97.56 116 VAL A C 1
ATOM 843 O O . VAL A 1 116 ? 5.802 2.418 19.039 1.00 97.56 116 VAL A O 1
ATOM 846 N N . GLN A 1 117 ? 4.394 0.811 18.368 1.00 98.00 117 GLN A N 1
ATOM 847 C CA . GLN A 1 117 ? 3.641 1.637 17.432 1.00 98.00 117 GLN A CA 1
ATOM 848 C C . GLN A 1 117 ? 2.216 1.870 17.923 1.00 98.00 117 GLN A C 1
ATOM 850 O O . GLN A 1 117 ? 1.569 0.968 18.453 1.00 98.00 117 GLN A O 1
ATOM 855 N N . THR A 1 118 ? 1.698 3.079 17.698 1.00 98.44 118 THR A N 1
ATOM 856 C CA . THR A 1 118 ? 0.289 3.414 17.940 1.00 98.44 118 THR A CA 1
ATOM 857 C C . THR A 1 118 ? -0.386 3.782 16.626 1.00 98.44 118 THR A C 1
ATOM 859 O O . THR A 1 118 ? 0.050 4.708 15.946 1.00 98.44 118 THR A O 1
ATOM 862 N N . GLY A 1 119 ? -1.471 3.096 16.277 1.00 98.38 119 GLY A N 1
ATOM 863 C CA . GLY A 1 119 ? -2.147 3.304 15.001 1.00 98.38 119 GLY A CA 1
ATOM 864 C C . GLY A 1 119 ? -3.244 2.284 14.733 1.00 98.38 119 GLY A C 1
ATOM 865 O O . GLY A 1 119 ? -3.883 1.796 15.666 1.00 98.38 119 GLY A O 1
ATOM 866 N N . TRP A 1 120 ? -3.462 1.992 13.455 1.00 98.75 120 TRP A N 1
ATOM 867 C CA . TRP A 1 120 ? -4.512 1.107 12.956 1.00 98.75 120 TRP A CA 1
ATOM 868 C C . TRP A 1 120 ? -3.862 -0.028 12.190 1.00 98.75 120 TRP A C 1
ATOM 870 O O . TRP A 1 120 ? -3.138 0.230 11.238 1.00 98.75 120 TRP A O 1
ATOM 880 N N . PHE A 1 121 ? -4.095 -1.272 12.587 1.00 98.69 121 PHE A N 1
ATOM 881 C CA . PHE A 1 121 ?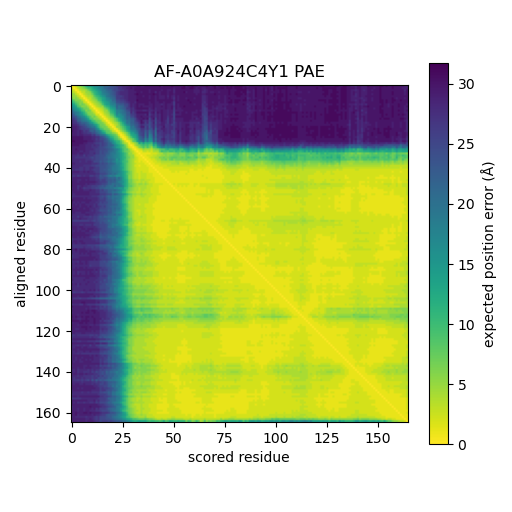 -3.322 -2.392 12.061 1.00 98.69 121 PHE A CA 1
ATOM 882 C C . PHE A 1 121 ? -4.155 -3.217 11.093 1.00 98.69 121 PHE A C 1
ATOM 884 O O . PHE A 1 121 ? -5.281 -3.578 11.421 1.00 98.69 121 PHE A O 1
ATOM 891 N N . ALA A 1 122 ? -3.597 -3.556 9.929 1.00 98.50 122 ALA A N 1
ATOM 892 C CA . ALA A 1 122 ? -4.277 -4.291 8.861 1.00 98.50 122 ALA A CA 1
ATOM 893 C C . ALA A 1 122 ? -4.978 -5.569 9.355 1.00 98.50 122 ALA A C 1
ATOM 895 O O . ALA A 1 122 ? -6.093 -5.860 8.930 1.00 98.50 122 ALA A O 1
ATOM 896 N N . SER A 1 123 ? -4.380 -6.271 10.322 1.00 98.19 123 SER A N 1
ATOM 897 C CA . SER A 1 123 ? -4.929 -7.491 10.925 1.00 98.19 123 SER A CA 1
ATOM 898 C C . SER A 1 123 ? -6.221 -7.291 11.722 1.00 98.19 123 SER A C 1
ATOM 900 O O . SER A 1 123 ? -6.890 -8.269 12.053 1.00 98.19 123 SER A O 1
ATOM 902 N N . ASP A 1 124 ? -6.612 -6.048 12.005 1.00 98.44 124 ASP A N 1
ATOM 903 C CA . ASP A 1 124 ? -7.904 -5.747 12.608 1.00 98.44 124 ASP A CA 1
ATOM 904 C C . ASP A 1 124 ? -8.999 -5.602 11.542 1.00 98.44 124 ASP A C 1
ATOM 906 O O . ASP A 1 124 ? -10.164 -5.860 11.832 1.00 98.44 124 ASP A O 1
ATOM 910 N N . PHE A 1 125 ? -8.670 -5.228 10.310 1.00 98.88 125 PHE A N 1
ATOM 911 C CA . PHE A 1 125 ? -9.646 -4.855 9.285 1.00 98.88 125 PHE A CA 1
ATOM 912 C C . PHE A 1 125 ? -9.944 -6.017 8.345 1.00 98.88 125 PHE A C 1
ATOM 914 O O . PHE A 1 125 ? -9.041 -6.734 7.923 1.00 98.88 125 PHE A O 1
ATOM 921 N N . THR A 1 126 ? -11.214 -6.191 7.991 1.00 98.88 126 THR A N 1
ATOM 922 C CA . THR A 1 126 ? -11.623 -7.042 6.867 1.00 98.88 126 THR A CA 1
ATOM 923 C C . THR A 1 126 ? -11.208 -6.412 5.540 1.00 98.88 126 THR A C 1
ATOM 925 O O . THR A 1 126 ? -11.050 -5.190 5.453 1.00 98.88 126 THR A O 1
ATOM 928 N N . LEU A 1 127 ? -11.104 -7.207 4.473 1.00 98.88 127 LEU A N 1
ATOM 929 C CA . LEU A 1 127 ? -10.865 -6.668 3.134 1.00 98.88 127 LEU A CA 1
ATOM 930 C C . LEU A 1 127 ? -11.924 -5.626 2.746 1.00 98.88 127 LEU A C 1
ATOM 932 O O . LEU A 1 127 ? -11.590 -4.613 2.134 1.00 98.88 127 LEU A O 1
ATOM 936 N N . ALA A 1 128 ? -13.188 -5.863 3.104 1.00 98.81 128 ALA A N 1
ATOM 937 C CA . ALA A 1 128 ? -14.280 -4.944 2.799 1.00 98.81 128 ALA A CA 1
ATOM 938 C C . ALA A 1 128 ? -14.057 -3.555 3.423 1.00 98.81 128 ALA A C 1
ATOM 940 O O . ALA A 1 128 ? -14.246 -2.552 2.740 1.00 98.81 128 ALA A O 1
ATOM 941 N N . GLU A 1 129 ? -13.599 -3.496 4.678 1.00 98.81 129 GLU A N 1
ATOM 942 C CA . GLU A 1 129 ? -13.210 -2.240 5.332 1.00 98.81 129 GLU A CA 1
ATOM 943 C C . GLU A 1 129 ? -11.942 -1.649 4.689 1.00 98.81 129 GLU A C 1
ATOM 945 O O . GLU A 1 129 ? -11.903 -0.464 4.385 1.00 98.81 129 GLU A O 1
ATOM 950 N N . ILE A 1 130 ? -10.918 -2.460 4.396 1.00 98.75 130 ILE A N 1
ATOM 951 C CA . ILE A 1 130 ? -9.690 -1.985 3.728 1.00 98.75 130 ILE A CA 1
ATOM 952 C C . ILE A 1 130 ? -9.987 -1.325 2.377 1.00 98.75 130 ILE A C 1
ATOM 954 O O . ILE A 1 130 ? -9.361 -0.328 2.019 1.00 98.75 130 ILE A O 1
ATOM 958 N N . LYS A 1 131 ? -10.952 -1.852 1.620 1.00 98.50 131 LYS A N 1
ATOM 9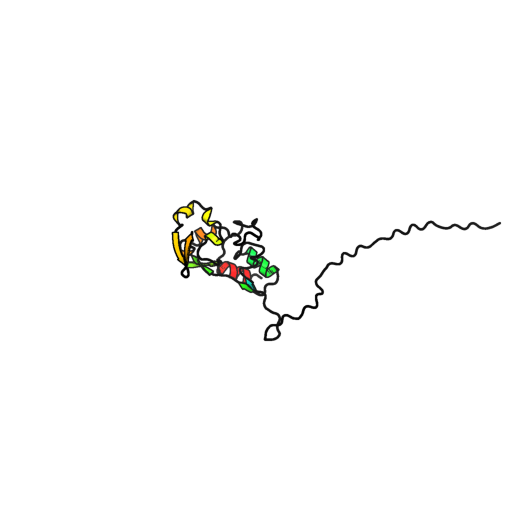59 C CA . LYS A 1 131 ? -11.327 -1.319 0.304 1.00 98.50 131 LYS A CA 1
ATOM 960 C C . LYS A 1 131 ? -12.030 0.039 0.364 1.00 98.50 131 LYS A C 1
ATOM 962 O O . LYS A 1 131 ? -12.168 0.678 -0.682 1.00 98.50 131 LYS A O 1
ATOM 967 N N . THR A 1 132 ? -12.438 0.519 1.543 1.00 98.50 132 THR A N 1
ATOM 968 C CA . THR A 1 132 ? -12.946 1.892 1.686 1.00 98.50 132 THR A CA 1
ATOM 969 C C . THR A 1 132 ? -11.815 2.916 1.728 1.00 98.50 132 THR A C 1
ATOM 971 O O . THR A 1 132 ? -12.010 4.031 1.242 1.00 98.50 132 THR A O 1
ATOM 974 N N . LEU A 1 133 ? -10.632 2.521 2.205 1.00 98.75 133 LEU A N 1
ATOM 975 C CA . LEU A 1 133 ? -9.465 3.384 2.381 1.00 98.75 133 LEU A CA 1
ATOM 976 C C . LEU A 1 133 ? -8.769 3.716 1.054 1.00 98.75 133 LEU A C 1
ATOM 978 O O . LEU A 1 133 ? -8.797 2.941 0.088 1.00 98.75 133 LEU A O 1
ATOM 982 N N . GLY A 1 134 ? -8.117 4.872 1.018 1.00 98.62 134 GLY A N 1
ATOM 983 C CA . GLY A 1 134 ? -7.237 5.302 -0.059 1.00 98.62 134 GLY A CA 1
ATOM 984 C C . GLY A 1 134 ? -5.766 5.329 0.362 1.00 98.62 134 GLY A C 1
ATOM 985 O O . GLY A 1 134 ? -5.428 5.620 1.509 1.00 98.62 134 GLY A O 1
ATOM 986 N N . GLY A 1 135 ? -4.875 5.025 -0.582 1.00 98.44 135 GLY A N 1
ATOM 987 C CA . GLY A 1 135 ? -3.431 5.139 -0.387 1.00 98.44 135 GLY A CA 1
ATOM 988 C C . GLY A 1 135 ? -2.977 6.600 -0.346 1.00 98.44 135 GLY A C 1
ATOM 989 O O . GLY A 1 135 ? -3.512 7.450 -1.067 1.00 98.44 135 GLY A O 1
ATOM 990 N N . VAL A 1 136 ? -1.969 6.895 0.473 1.00 98.25 136 VAL A N 1
ATOM 991 C CA . VAL A 1 136 ? -1.337 8.221 0.552 1.00 98.25 136 VAL A CA 1
ATOM 992 C C . VAL A 1 136 ? 0.173 8.110 0.366 1.00 98.25 136 VAL A C 1
ATOM 994 O O . VAL A 1 136 ? 0.768 7.069 0.645 1.00 98.25 136 VAL A O 1
ATOM 997 N N . SER A 1 137 ? 0.796 9.179 -0.129 1.00 96.88 137 SER A N 1
ATOM 998 C CA . SER A 1 137 ? 2.252 9.270 -0.209 1.00 96.88 137 SER A CA 1
ATOM 999 C C . SER A 1 137 ? 2.865 9.318 1.191 1.00 96.88 137 SER A C 1
ATOM 1001 O O . SER A 1 137 ? 2.456 10.122 2.025 1.00 96.88 137 SER A O 1
ATOM 1003 N N . THR A 1 138 ? 3.876 8.484 1.421 1.00 95.38 138 THR A N 1
ATOM 1004 C CA . THR A 1 138 ? 4.662 8.419 2.666 1.00 95.38 138 THR A CA 1
ATOM 1005 C C . THR A 1 138 ? 5.704 9.538 2.766 1.00 95.38 138 THR A C 1
ATOM 1007 O O . THR A 1 138 ? 6.231 9.818 3.839 1.00 95.38 138 THR A O 1
ATOM 1010 N N . ASP A 1 139 ? 5.986 10.194 1.643 1.00 95.38 139 ASP A N 1
ATOM 1011 C CA . ASP A 1 139 ? 6.996 11.232 1.491 1.00 95.38 139 ASP A CA 1
ATOM 1012 C C . ASP A 1 139 ? 6.315 12.546 1.094 1.00 95.38 139 ASP A C 1
ATOM 1014 O O . ASP A 1 139 ? 5.532 12.584 0.135 1.00 95.38 139 ASP A O 1
ATOM 1018 N N . ALA A 1 140 ? 6.590 13.607 1.855 1.00 95.25 140 ALA A N 1
ATOM 1019 C CA . ALA A 1 140 ? 5.984 14.925 1.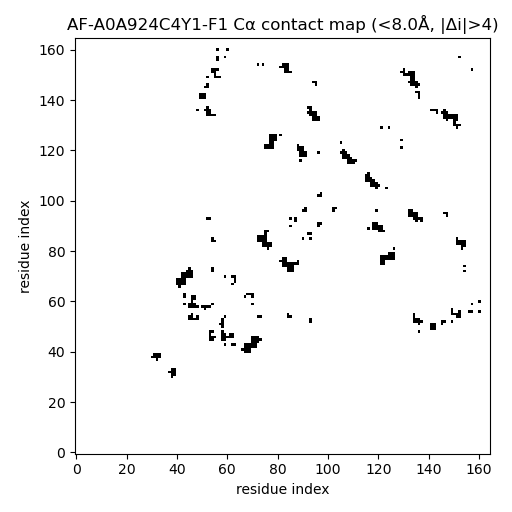689 1.00 95.25 140 ALA A CA 1
ATOM 1020 C C . ALA A 1 140 ? 6.467 15.659 0.425 1.00 95.25 140 ALA A C 1
ATOM 1022 O O . ALA A 1 140 ? 5.760 16.540 -0.066 1.00 95.25 140 ALA A O 1
ATOM 1023 N N . GLU A 1 141 ? 7.632 15.292 -0.119 1.00 96.94 141 GLU A N 1
ATOM 1024 C CA . GLU A 1 141 ? 8.194 15.904 -1.332 1.00 96.94 141 GLU A CA 1
ATOM 1025 C C . GLU A 1 141 ? 7.586 15.325 -2.620 1.00 96.94 141 GLU A C 1
ATOM 1027 O O . GLU A 1 141 ? 7.703 15.911 -3.698 1.00 96.94 141 GLU A O 1
ATOM 1032 N N . ARG A 1 142 ? 6.893 14.185 -2.522 1.00 96.06 142 ARG A N 1
ATOM 1033 C CA . ARG A 1 142 ? 6.226 13.531 -3.656 1.00 96.06 142 ARG A CA 1
ATOM 1034 C C . ARG A 1 142 ? 4.852 14.145 -3.951 1.00 96.06 142 ARG A C 1
ATOM 1036 O O . ARG A 1 142 ? 4.297 14.862 -3.114 1.00 96.06 142 ARG A O 1
ATOM 1043 N N . PRO A 1 143 ? 4.246 13.868 -5.122 1.00 97.94 143 PRO A N 1
ATOM 1044 C CA . PRO A 1 143 ? 2.943 14.428 -5.482 1.00 97.94 143 PRO A CA 1
ATOM 1045 C C . PRO A 1 143 ? 1.816 14.064 -4.496 1.00 97.94 143 PRO A C 1
ATOM 1047 O O . PRO A 1 143 ? 1.294 12.953 -4.501 1.00 97.94 143 PRO A O 1
ATOM 1050 N N . GLN A 1 144 ? 1.364 15.039 -3.704 1.00 97.94 144 GLN A N 1
ATOM 1051 C CA . GLN A 1 144 ? 0.309 14.841 -2.693 1.00 97.94 144 GLN A CA 1
ATOM 1052 C C . GLN A 1 144 ? -1.113 14.844 -3.271 1.00 97.94 144 GLN A C 1
ATOM 1054 O O . GLN A 1 144 ? -2.057 14.371 -2.643 1.00 97.94 144 GLN A O 1
ATOM 1059 N N . GLN A 1 145 ? -1.289 15.365 -4.487 1.00 98.06 145 GLN A N 1
ATOM 1060 C CA . GLN A 1 145 ? -2.595 15.528 -5.136 1.00 98.06 145 GLN A CA 1
ATOM 1061 C C . GLN A 1 145 ? -3.353 14.214 -5.377 1.00 98.06 145 GLN A C 1
ATOM 1063 O O . GLN A 1 145 ? -4.540 14.255 -5.684 1.00 98.06 145 GLN A O 1
ATOM 1068 N N . PHE A 1 146 ? -2.684 13.064 -5.266 1.00 97.88 146 PHE A N 1
ATOM 1069 C CA . PHE A 1 146 ? -3.271 11.741 -5.471 1.00 97.88 146 PHE A CA 1
ATOM 1070 C C . PHE A 1 146 ? -3.664 11.022 -4.174 1.00 97.88 146 PHE A C 1
ATOM 1072 O O . PHE A 1 146 ? -4.276 9.957 -4.246 1.00 97.88 146 PHE A O 1
ATOM 1079 N N . ASN A 1 147 ? -3.352 11.592 -3.007 1.00 98.12 147 ASN A N 1
ATOM 1080 C CA . ASN A 1 147 ? -3.682 10.995 -1.715 1.00 98.12 147 ASN A CA 1
ATOM 1081 C C . ASN A 1 147 ? -5.192 10.727 -1.599 1.00 98.12 147 ASN A C 1
ATOM 1083 O O . ASN A 1 147 ? -6.012 11.575 -1.956 1.00 98.12 147 ASN A O 1
ATOM 1087 N N . GLY A 1 148 ? -5.551 9.527 -1.137 1.00 97.56 148 GLY A N 1
ATOM 1088 C CA . GLY A 1 148 ? -6.940 9.091 -0.956 1.00 97.56 148 GLY A CA 1
ATOM 1089 C C . GLY A 1 148 ? -7.667 8.684 -2.249 1.00 97.56 148 GLY A C 1
ATOM 1090 O O . GLY A 1 148 ? -8.749 8.100 -2.192 1.00 97.56 148 GLY A O 1
ATOM 1091 N N . ARG A 1 149 ? -7.099 8.965 -3.434 1.00 97.94 149 ARG A N 1
ATOM 1092 C CA . ARG A 1 149 ? -7.780 8.718 -4.721 1.00 97.94 149 ARG A CA 1
ATOM 1093 C C . ARG A 1 149 ? -7.779 7.250 -5.126 1.00 97.94 149 ARG A C 1
ATOM 1095 O O . ARG A 1 149 ? -8.781 6.762 -5.641 1.00 97.94 149 ARG A O 1
ATOM 1102 N N . TYR A 1 150 ? -6.659 6.567 -4.913 1.00 98.56 150 TYR A N 1
ATOM 1103 C CA . TYR A 1 150 ? -6.452 5.192 -5.359 1.00 98.56 150 TYR A CA 1
ATOM 1104 C C . TYR A 1 150 ? -6.605 4.217 -4.201 1.00 98.56 150 TYR A C 1
ATOM 1106 O O . TYR A 1 150 ? -6.177 4.492 -3.079 1.00 98.56 150 TYR A O 1
ATOM 1114 N N . LYS A 1 151 ? -7.245 3.079 -4.469 1.00 98.38 151 LYS A N 1
ATOM 1115 C CA . LYS A 1 151 ? -7.621 2.106 -3.440 1.00 98.38 151 LYS A CA 1
ATOM 1116 C C . LYS A 1 151 ? -6.483 1.153 -3.108 1.00 98.38 151 LYS A C 1
ATOM 1118 O O . LYS A 1 151 ? -5.611 0.884 -3.930 1.00 98.38 151 LYS A O 1
ATOM 1123 N N . ILE A 1 152 ? -6.534 0.606 -1.896 1.00 98.69 152 ILE A N 1
ATOM 1124 C CA . ILE A 1 152 ? -5.635 -0.466 -1.468 1.00 98.69 152 ILE A CA 1
ATOM 1125 C C . ILE A 1 152 ? -5.935 -1.725 -2.290 1.00 98.69 152 ILE A C 1
ATOM 1127 O O . ILE A 1 152 ? -7.096 -2.071 -2.536 1.00 98.69 152 ILE A O 1
ATOM 1131 N N . VAL A 1 153 ? -4.884 -2.409 -2.733 1.00 98.69 153 VAL A N 1
ATOM 1132 C CA . VAL A 1 153 ? -4.966 -3.531 -3.677 1.00 98.69 153 VAL A CA 1
ATOM 1133 C C . VAL A 1 153 ? -4.605 -4.848 -2.999 1.00 98.69 153 VAL A C 1
ATOM 1135 O O . VAL A 1 153 ? -3.828 -4.886 -2.050 1.00 98.69 153 VAL A O 1
ATOM 1138 N N . THR A 1 154 ? -5.181 -5.938 -3.485 1.00 98.88 154 THR A N 1
ATOM 1139 C CA . THR A 1 154 ? -4.867 -7.313 -3.091 1.00 98.88 154 THR A CA 1
ATOM 1140 C C . THR A 1 154 ? -3.752 -7.872 -3.965 1.00 98.88 154 THR A C 1
ATOM 1142 O O . THR A 1 154 ? -3.569 -7.444 -5.108 1.00 98.88 154 THR A O 1
ATOM 1145 N N . LEU A 1 155 ? -3.060 -8.904 -3.477 1.00 98.81 155 LEU A N 1
ATOM 1146 C CA . LEU A 1 155 ? -2.108 -9.652 -4.303 1.00 98.81 155 LEU A CA 1
ATOM 1147 C C . LEU A 1 155 ? -2.767 -10.204 -5.584 1.00 98.81 155 LEU A C 1
ATOM 1149 O O . LEU A 1 155 ? -2.158 -10.190 -6.651 1.00 98.81 155 LEU A O 1
ATOM 1153 N N . ALA A 1 156 ? -4.021 -10.659 -5.497 1.00 98.75 156 ALA A N 1
ATOM 1154 C CA . ALA A 1 156 ? -4.753 -11.195 -6.643 1.00 98.75 156 ALA A CA 1
ATOM 1155 C C . ALA A 1 156 ? -4.963 -10.143 -7.747 1.00 98.75 156 ALA A C 1
ATOM 1157 O O . ALA A 1 156 ? -4.767 -10.448 -8.923 1.00 98.75 156 ALA A O 1
ATOM 1158 N N . GLU A 1 157 ? -5.303 -8.904 -7.380 1.00 98.81 157 GLU A N 1
ATOM 1159 C CA . GLU A 1 157 ? -5.444 -7.793 -8.332 1.00 98.81 157 GLU A CA 1
ATOM 1160 C C . GLU A 1 157 ? -4.100 -7.413 -8.968 1.00 98.81 157 GLU A C 1
ATOM 1162 O O . GLU A 1 157 ? -4.047 -7.162 -10.170 1.00 98.81 157 GLU A O 1
ATOM 1167 N N . ILE A 1 158 ? -3.003 -7.437 -8.202 1.00 98.69 158 ILE A N 1
ATOM 1168 C CA . ILE A 1 158 ? -1.654 -7.173 -8.732 1.00 98.69 158 ILE A CA 1
ATOM 1169 C C . ILE A 1 158 ? -1.244 -8.246 -9.744 1.00 98.69 158 ILE A C 1
ATOM 1171 O O . ILE A 1 158 ? -0.764 -7.929 -10.831 1.00 98.69 158 ILE A O 1
ATOM 1175 N N . ILE A 1 159 ? -1.471 -9.523 -9.423 1.00 98.62 159 ILE A N 1
ATOM 1176 C CA . ILE A 1 159 ? -1.196 -10.634 -10.344 1.00 98.62 159 ILE A CA 1
ATOM 1177 C C . ILE A 1 159 ? -2.059 -10.510 -11.604 1.00 98.62 159 ILE A C 1
ATOM 1179 O O . ILE A 1 159 ? -1.576 -10.775 -12.705 1.00 98.62 159 ILE A O 1
ATOM 1183 N N . ALA A 1 160 ? -3.327 -10.112 -11.463 1.00 98.69 160 ALA A N 1
ATOM 1184 C CA . ALA A 1 160 ? -4.206 -9.884 -12.604 1.00 98.69 160 ALA A CA 1
ATOM 1185 C C . ALA A 1 160 ? -3.682 -8.753 -13.506 1.00 98.69 160 ALA A C 1
ATOM 1187 O O . ALA A 1 160 ? -3.638 -8.934 -14.723 1.00 98.69 160 ALA A O 1
ATOM 1188 N N . LEU A 1 161 ? -3.214 -7.641 -12.925 1.00 98.25 161 LEU A N 1
ATOM 1189 C CA . LEU A 1 161 ? -2.567 -6.557 -13.669 1.00 98.25 161 LEU A CA 1
ATOM 1190 C C . LEU A 1 161 ? -1.330 -7.064 -14.423 1.00 98.25 161 LEU A C 1
ATOM 1192 O O . LEU A 1 161 ? -1.243 -6.869 -15.634 1.00 98.25 161 LEU A O 1
ATOM 1196 N N . ALA A 1 162 ? -0.421 -7.764 -13.738 1.00 97.19 162 ALA A N 1
ATOM 1197 C CA . ALA A 1 162 ? 0.817 -8.271 -14.332 1.00 97.19 162 ALA A CA 1
ATOM 1198 C C . ALA A 1 162 ? 0.574 -9.257 -15.489 1.00 97.19 162 ALA A C 1
ATOM 1200 O O . ALA A 1 162 ? 1.334 -9.278 -16.447 1.00 97.19 162 ALA A O 1
ATOM 1201 N N . LYS A 1 163 ? -0.502 -10.053 -15.432 1.00 97.50 163 LYS A N 1
ATOM 1202 C CA . LYS A 1 163 ? -0.891 -10.976 -16.515 1.00 97.50 163 LYS A CA 1
ATOM 1203 C C . LYS A 1 163 ? -1.573 -10.294 -17.703 1.00 97.50 163 LYS A C 1
ATOM 1205 O O . LYS A 1 163 ? -1.749 -10.930 -18.737 1.00 97.50 163 LYS A O 1
ATOM 1210 N N . SER A 1 164 ? -2.022 -9.052 -17.539 1.00 95.00 164 SER A N 1
ATOM 1211 C CA . SER A 1 164 ? -2.748 -8.294 -18.567 1.00 95.00 164 SER A CA 1
ATOM 1212 C C . SER A 1 164 ? -1.849 -7.400 -19.430 1.00 95.00 164 SER A C 1
ATOM 1214 O O . SER A 1 164 ? -2.359 -6.652 -20.269 1.00 95.00 164 SER A O 1
ATOM 1216 N N . ARG A 1 165 ? -0.537 -7.430 -19.186 1.00 82.38 165 ARG A N 1
ATOM 1217 C CA . ARG A 1 165 ? 0.476 -6.584 -19.816 1.00 82.38 165 ARG A CA 1
ATOM 1218 C C . ARG A 1 165 ? 1.511 -7.422 -20.551 1.00 82.38 165 ARG A C 1
ATOM 1220 O O . ARG A 1 165 ? 1.711 -8.590 -20.151 1.00 82.38 165 ARG A O 1
#